Protein AF-A0A1B8P7L6-F1 (afdb_monomer)

Sequence (128 aa):
MNVIRSTVFYIGYFLAMLICGVLFLPPAPFLPLASRYRLLNLYNHFIIAWFRLVCGVRYDVRGRERLPDGPCVLLANHQCEWETVYLQLLKPPVCTVLKKELLNIPIFGWGCACCIPSRWIAPSPLAP

InterPro domains:
  IPR002123 Phospholipid/glycerol acyltransferase [PF01553] (59-112)

Radius of gyration: 16.06 Å; Cα contacts (8 Å, |Δi|>4): 78; chains: 1; bounding box: 38×36×40 Å

Organism: Halomonas elongata (NCBI:txid2746)

Secondary str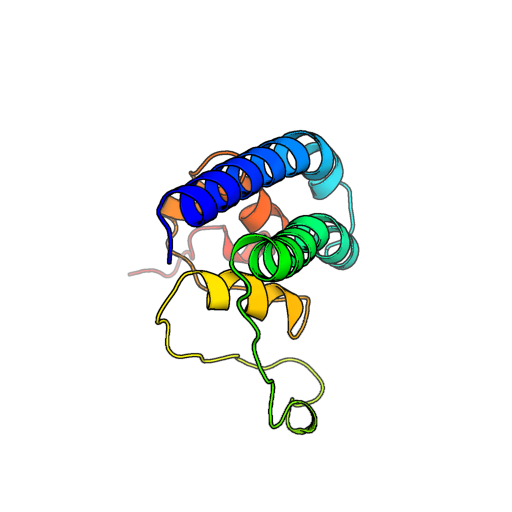ucture (DSSP, 8-state):
--HHHHHHHHHHHHHHHHHHHHHHTTTGGGS-HHHHHHHHHHHHHHHHHHHHHHH--------GGGPPSS--------SSHHHHHHHHHHSSS------GGGGGSTTHHHHHHHHS-GGGTSPPTT--

Mean predicted aligned error: 5.65 Å

Structure (mmCIF, N/CA/C/O backbone):
data_AF-A0A1B8P7L6-F1
#
_entry.id   AF-A0A1B8P7L6-F1
#
loop_
_atom_site.group_PDB
_atom_site.id
_atom_site.type_symbol
_atom_site.label_atom_id
_atom_site.label_alt_id
_atom_site.label_comp_id
_atom_site.label_asym_id
_atom_site.label_entity_id
_atom_site.label_seq_id
_atom_site.pdbx_PDB_ins_code
_atom_site.Cartn_x
_atom_site.Cartn_y
_atom_site.Cartn_z
_atom_site.occupancy
_atom_site.B_iso_or_equiv
_atom_site.auth_seq_id
_atom_site.auth_comp_id
_atom_site.auth_asym_id
_atom_site.auth_atom_id
_atom_site.pdbx_PDB_model_num
ATOM 1 N N . MET A 1 1 ? -19.931 4.565 9.980 1.00 65.06 1 MET A N 1
ATOM 2 C CA . MET A 1 1 ? -18.615 4.124 10.495 1.00 65.06 1 MET A CA 1
ATOM 3 C C . MET A 1 1 ? -18.463 4.713 11.886 1.00 65.06 1 MET A C 1
ATOM 5 O O . MET A 1 1 ? -18.618 5.917 12.018 1.00 65.06 1 MET A O 1
ATOM 9 N N . ASN A 1 2 ? -18.248 3.902 12.920 1.00 84.88 2 ASN A N 1
ATOM 10 C CA . ASN A 1 2 ? -18.108 4.424 14.284 1.00 84.88 2 ASN A CA 1
ATOM 11 C C . ASN A 1 2 ? -16.704 5.014 14.451 1.00 84.88 2 ASN A C 1
ATOM 13 O O . ASN A 1 2 ? -15.742 4.361 14.044 1.00 84.88 2 ASN A O 1
ATOM 17 N N . VAL A 1 3 ? -16.589 6.190 15.079 1.00 92.12 3 VAL A N 1
ATOM 18 C CA . VAL A 1 3 ? -15.315 6.917 15.275 1.00 92.12 3 VAL A CA 1
ATOM 19 C C . VAL A 1 3 ? -14.222 6.009 15.848 1.00 92.12 3 VAL A C 1
ATOM 21 O O . VAL A 1 3 ? -13.091 6.024 15.382 1.00 92.12 3 VAL A O 1
ATOM 24 N N . ILE A 1 4 ? -14.583 5.125 16.780 1.00 93.50 4 ILE A N 1
ATOM 25 C CA . ILE A 1 4 ? -13.670 4.146 17.386 1.00 93.50 4 ILE A CA 1
ATOM 26 C C . ILE A 1 4 ? -13.006 3.251 16.328 1.00 93.50 4 ILE A C 1
ATOM 28 O O . ILE A 1 4 ? -11.791 3.075 16.343 1.00 93.50 4 ILE A O 1
ATOM 32 N N . ARG A 1 5 ? -13.780 2.704 15.381 1.00 93.19 5 ARG A N 1
ATOM 33 C CA . ARG A 1 5 ? -13.258 1.787 14.351 1.00 93.19 5 ARG A CA 1
ATOM 34 C C . ARG A 1 5 ? -12.321 2.516 13.392 1.00 93.19 5 ARG A C 1
ATOM 36 O O . ARG A 1 5 ? -11.266 1.984 13.069 1.00 93.19 5 ARG A O 1
ATOM 43 N N . SER A 1 6 ? -12.670 3.737 12.982 1.00 93.00 6 SER A N 1
ATOM 44 C CA . SER A 1 6 ? -11.784 4.557 12.148 1.00 93.00 6 SER A CA 1
ATOM 45 C C . SER A 1 6 ? -10.499 4.935 12.882 1.00 93.00 6 SER A C 1
ATOM 47 O O . SER A 1 6 ? -9.426 4.839 12.296 1.00 93.00 6 SER A O 1
ATOM 49 N N . THR A 1 7 ? -10.572 5.286 14.168 1.00 95.56 7 THR A N 1
ATOM 50 C CA . THR A 1 7 ? -9.380 5.612 14.963 1.00 95.56 7 THR A CA 1
ATOM 51 C C . THR A 1 7 ? -8.452 4.406 15.090 1.00 95.56 7 THR A C 1
ATOM 53 O O . THR A 1 7 ? -7.260 4.521 14.817 1.00 95.56 7 THR A O 1
ATOM 56 N N . VAL A 1 8 ? -8.991 3.227 15.419 1.00 96.50 8 VAL A N 1
ATOM 57 C CA . VAL A 1 8 ? -8.210 1.977 15.475 1.00 96.50 8 VAL A CA 1
ATOM 58 C C . VAL A 1 8 ? -7.590 1.651 14.115 1.00 96.50 8 VAL A C 1
ATOM 60 O O . VAL A 1 8 ? -6.428 1.246 14.046 1.00 96.50 8 VAL A O 1
ATOM 63 N N . PHE A 1 9 ? -8.336 1.863 13.027 1.00 95.50 9 PHE A N 1
ATOM 64 C CA . PHE A 1 9 ? -7.820 1.659 11.680 1.00 95.50 9 PHE A CA 1
ATOM 65 C C . PHE A 1 9 ? -6.612 2.557 11.398 1.00 95.50 9 PHE A C 1
ATOM 67 O O . PHE A 1 9 ? -5.564 2.029 11.030 1.00 95.50 9 PHE A O 1
ATOM 74 N N . TYR A 1 10 ? -6.728 3.869 11.628 1.00 95.62 10 TYR A N 1
ATOM 75 C CA . TYR A 1 10 ? -5.639 4.814 11.374 1.00 95.62 10 TYR A CA 1
ATOM 76 C C . TYR A 1 10 ? -4.415 4.553 12.255 1.00 95.62 10 TYR A C 1
ATOM 78 O O . TYR A 1 10 ? -3.296 4.605 11.750 1.00 95.62 10 TYR A O 1
ATOM 86 N N . ILE A 1 11 ? -4.596 4.192 13.530 1.00 96.81 11 ILE A N 1
ATOM 87 C CA . ILE A 1 11 ? -3.475 3.796 14.398 1.00 96.81 11 ILE A CA 1
ATOM 88 C C . ILE A 1 11 ? -2.722 2.612 13.781 1.00 96.81 11 ILE A C 1
ATOM 90 O O . ILE A 1 11 ? -1.506 2.680 13.609 1.00 96.81 11 ILE A O 1
ATOM 94 N N . GLY A 1 12 ? -3.437 1.552 13.391 1.00 96.50 12 GLY A N 1
ATOM 95 C CA . GLY A 1 12 ? -2.822 0.393 12.742 1.00 96.50 12 GLY A CA 1
ATOM 96 C C . GLY A 1 12 ? -2.185 0.732 11.391 1.00 96.50 12 GLY A C 1
ATOM 97 O O . GLY A 1 12 ? -1.108 0.229 11.083 1.00 96.50 12 GLY A O 1
ATOM 98 N N . TYR A 1 13 ? -2.800 1.626 10.614 1.00 95.44 13 TYR A N 1
ATOM 99 C CA . TYR A 1 13 ? -2.290 2.094 9.324 1.00 95.44 13 TYR A CA 1
ATOM 100 C C . TYR A 1 13 ? -0.935 2.800 9.463 1.00 95.44 13 TYR A C 1
ATOM 102 O O . TYR A 1 13 ? 0.032 2.425 8.792 1.00 95.44 13 TYR A O 1
ATOM 110 N N . PHE A 1 14 ? -0.844 3.791 10.356 1.00 95.62 14 PHE A N 1
ATOM 111 C CA . PHE A 1 14 ? 0.388 4.549 10.585 1.00 95.62 14 PHE A CA 1
ATOM 112 C C . PHE A 1 14 ? 1.465 3.700 11.262 1.00 95.62 14 PHE A C 1
ATOM 114 O O . PHE A 1 14 ? 2.632 3.782 10.880 1.00 95.62 14 PHE A O 1
ATOM 121 N N . LEU A 1 15 ? 1.084 2.841 12.212 1.00 96.81 15 LEU A N 1
ATOM 122 C CA . LEU A 1 15 ? 2.021 1.932 12.869 1.00 96.81 15 LEU A CA 1
ATOM 123 C C . LEU A 1 15 ? 2.616 0.932 11.872 1.00 96.81 15 LEU A C 1
ATOM 125 O O . LEU A 1 15 ? 3.831 0.751 11.837 1.00 96.81 15 LEU A O 1
ATOM 129 N N . ALA A 1 16 ? 1.786 0.326 11.021 1.00 95.88 16 ALA A N 1
ATOM 130 C CA . ALA A 1 16 ? 2.260 -0.582 9.983 1.00 95.88 16 ALA A CA 1
ATOM 131 C C . ALA A 1 16 ? 3.173 0.130 8.983 1.00 95.88 16 ALA A C 1
ATOM 133 O O . ALA A 1 16 ? 4.201 -0.427 8.610 1.00 95.88 16 ALA A O 1
ATOM 134 N N . MET A 1 17 ? 2.845 1.364 8.590 1.00 94.56 17 MET A N 1
ATOM 135 C CA . MET A 1 17 ? 3.696 2.162 7.707 1.00 94.56 17 MET A CA 1
ATOM 136 C C . MET A 1 17 ? 5.056 2.458 8.345 1.00 94.56 17 MET A C 1
ATOM 138 O O . MET A 1 17 ? 6.076 2.307 7.679 1.00 94.56 17 MET A O 1
ATOM 142 N N . LEU A 1 18 ? 5.091 2.815 9.631 1.00 95.12 18 LEU A N 1
ATOM 143 C CA . LEU A 1 18 ? 6.340 3.052 10.353 1.00 95.12 18 LEU A CA 1
ATOM 144 C C . LEU A 1 18 ? 7.182 1.773 10.456 1.00 95.12 18 LEU A C 1
ATOM 146 O O . LEU A 1 18 ? 8.362 1.788 10.113 1.00 95.12 18 LEU A O 1
ATOM 150 N N . ILE A 1 19 ? 6.573 0.658 10.869 1.00 95.44 19 ILE A N 1
ATOM 151 C CA . ILE A 1 19 ? 7.253 -0.639 11.007 1.00 95.44 19 ILE A CA 1
ATOM 152 C C . ILE A 1 19 ? 7.789 -1.111 9.652 1.00 95.44 19 ILE A C 1
ATOM 154 O O . ILE A 1 19 ? 8.966 -1.442 9.537 1.00 95.44 19 ILE A O 1
ATOM 158 N N . CYS A 1 20 ? 6.956 -1.101 8.608 1.00 94.19 20 CYS A N 1
ATOM 159 C CA . CYS A 1 20 ? 7.376 -1.479 7.259 1.00 94.19 20 CYS A CA 1
ATOM 160 C C . CYS A 1 20 ? 8.450 -0.523 6.732 1.00 94.19 20 CYS A C 1
ATOM 162 O O . CYS A 1 20 ? 9.405 -0.964 6.104 1.00 94.19 20 CYS A O 1
ATOM 164 N N . GLY A 1 21 ? 8.338 0.773 7.021 1.00 93.12 21 GLY A N 1
ATOM 165 C CA . GLY A 1 21 ? 9.345 1.768 6.675 1.00 93.12 21 GLY A CA 1
ATOM 166 C C . GLY A 1 21 ? 10.712 1.443 7.264 1.00 93.12 21 GLY A C 1
ATOM 167 O O . GLY A 1 21 ? 11.697 1.370 6.536 1.00 93.12 21 GLY A O 1
ATOM 168 N N . VAL A 1 22 ? 10.764 1.189 8.570 1.00 94.19 22 VAL A N 1
ATOM 169 C CA . VAL A 1 22 ? 12.010 0.885 9.287 1.00 94.19 22 VAL A CA 1
ATOM 170 C C . VAL A 1 22 ? 12.591 -0.469 8.873 1.00 94.19 22 VAL A C 1
ATOM 172 O O . VAL A 1 22 ? 13.803 -0.587 8.722 1.00 94.19 22 VAL A O 1
ATOM 175 N N . LEU A 1 23 ? 11.754 -1.488 8.669 1.00 95.12 23 LEU A N 1
ATOM 176 C CA . LEU A 1 23 ? 12.225 -2.847 8.392 1.00 95.12 23 LEU A CA 1
ATOM 177 C C . LEU A 1 23 ? 12.503 -3.107 6.907 1.00 95.12 23 LEU A C 1
ATOM 179 O O . LEU A 1 23 ? 13.437 -3.837 6.577 1.00 95.12 23 LEU A O 1
ATOM 183 N N . PHE A 1 24 ? 11.690 -2.560 6.002 1.00 94.38 24 PHE A N 1
ATOM 184 C CA . PHE A 1 24 ? 11.706 -2.940 4.585 1.00 94.38 24 PHE A CA 1
ATOM 185 C C . PHE A 1 24 ? 12.442 -1.943 3.694 1.00 94.38 24 PHE A C 1
ATOM 187 O O . PHE A 1 24 ? 12.986 -2.359 2.671 1.00 94.38 24 PHE A O 1
ATOM 194 N N . LEU A 1 25 ? 12.500 -0.654 4.053 1.00 92.12 25 LEU A N 1
ATOM 195 C CA . LEU A 1 25 ? 13.220 0.327 3.234 1.00 92.12 25 LEU A CA 1
ATOM 196 C C . LEU A 1 25 ? 14.738 0.134 3.243 1.00 92.12 25 LEU A C 1
ATOM 198 O O . LEU A 1 25 ? 15.306 0.209 2.156 1.00 92.12 25 LEU A O 1
ATOM 202 N N . PRO A 1 26 ? 15.418 -0.156 4.372 1.00 93.94 26 PRO A N 1
ATOM 203 C CA . PRO A 1 26 ? 16.866 -0.359 4.349 1.00 93.94 26 PRO A CA 1
ATOM 204 C C . PRO A 1 26 ? 17.340 -1.463 3.382 1.00 93.94 26 PRO A C 1
ATOM 206 O O . PRO A 1 26 ? 18.286 -1.211 2.635 1.00 93.94 26 PRO A O 1
ATOM 209 N N . PRO A 1 27 ? 16.706 -2.654 3.306 1.00 93.44 27 PRO A N 1
ATOM 210 C CA . PRO A 1 27 ? 17.111 -3.679 2.342 1.00 93.44 27 PRO A CA 1
ATOM 211 C C . PRO A 1 27 ? 16.604 -3.437 0.909 1.00 93.44 27 PRO A C 1
ATOM 213 O O . PRO A 1 27 ? 17.164 -4.005 -0.030 1.00 93.44 27 PRO A O 1
ATOM 216 N N . ALA A 1 28 ? 15.560 -2.622 0.698 1.00 90.44 28 ALA A N 1
ATOM 217 C CA . ALA A 1 28 ? 14.910 -2.483 -0.609 1.00 90.44 28 ALA A CA 1
ATOM 218 C C . ALA A 1 28 ? 15.854 -2.064 -1.762 1.00 90.44 28 ALA A C 1
ATOM 220 O O . ALA A 1 28 ? 15.787 -2.702 -2.817 1.00 90.44 28 ALA A O 1
ATOM 221 N N . PRO A 1 29 ? 16.770 -1.084 -1.615 1.00 88.38 29 PRO A N 1
ATOM 222 C CA . PRO A 1 29 ? 17.694 -0.696 -2.684 1.00 88.38 29 PRO A CA 1
ATOM 223 C C . PRO A 1 29 ? 18.588 -1.839 -3.182 1.00 88.38 29 PRO A C 1
ATOM 225 O O . PRO A 1 29 ? 18.932 -1.877 -4.363 1.00 88.38 29 PRO A O 1
ATOM 228 N N . PHE A 1 30 ? 18.909 -2.801 -2.316 1.00 91.00 30 PHE A N 1
ATOM 229 C CA . PHE A 1 30 ? 19.799 -3.926 -2.624 1.00 91.00 30 PHE A CA 1
ATOM 230 C C . PHE A 1 30 ? 19.082 -5.106 -3.293 1.00 91.00 30 PHE A C 1
ATOM 232 O O . PHE A 1 30 ? 19.725 -6.031 -3.787 1.00 91.00 30 PHE A O 1
ATOM 239 N N . LEU A 1 31 ? 17.749 -5.089 -3.331 1.00 89.94 31 LEU A N 1
ATOM 240 C CA . LEU A 1 31 ? 16.944 -6.153 -3.922 1.00 89.94 31 LEU A CA 1
ATOM 241 C C . LEU A 1 31 ? 16.655 -5.886 -5.410 1.00 89.94 31 LEU A C 1
ATOM 243 O O . LEU A 1 31 ? 16.501 -4.729 -5.805 1.00 89.94 31 LEU A O 1
ATOM 247 N N . PRO A 1 32 ? 16.487 -6.930 -6.246 1.00 90.31 32 PRO A N 1
ATOM 248 C CA . PRO A 1 32 ? 15.935 -6.783 -7.592 1.00 90.31 32 PRO A CA 1
ATOM 249 C C . PRO A 1 32 ? 14.519 -6.196 -7.558 1.00 90.31 32 PRO A C 1
ATOM 251 O O . PRO A 1 32 ? 13.766 -6.457 -6.618 1.00 90.31 32 PRO A O 1
ATOM 254 N N . LEU A 1 33 ? 14.112 -5.478 -8.611 1.00 86.38 33 LEU A N 1
ATOM 255 C CA . LEU A 1 33 ? 12.819 -4.778 -8.675 1.00 86.38 33 LEU A CA 1
ATOM 256 C C . LEU A 1 33 ? 11.628 -5.673 -8.291 1.00 86.38 33 LEU A C 1
ATOM 258 O O . LEU A 1 33 ? 10.816 -5.294 -7.453 1.00 86.38 33 LEU A O 1
ATOM 262 N N . ALA A 1 34 ? 11.563 -6.894 -8.827 1.00 87.44 34 ALA A N 1
ATOM 263 C CA . ALA A 1 34 ? 10.504 -7.848 -8.494 1.00 87.44 34 ALA A CA 1
ATOM 264 C C . ALA A 1 34 ? 10.458 -8.190 -6.990 1.00 87.44 34 ALA A C 1
ATOM 266 O O . ALA A 1 34 ? 9.382 -8.279 -6.401 1.00 87.44 34 ALA A O 1
ATOM 267 N N . SER A 1 35 ? 11.618 -8.341 -6.345 1.00 90.81 35 SER A N 1
ATOM 268 C CA . SER A 1 35 ? 11.710 -8.580 -4.901 1.00 90.81 35 SER A CA 1
ATOM 269 C C . SER A 1 35 ? 11.326 -7.350 -4.081 1.00 90.81 35 SER A C 1
ATOM 271 O O . SER A 1 35 ? 10.681 -7.516 -3.049 1.00 90.81 35 SER A O 1
ATOM 273 N N . ARG A 1 36 ? 11.642 -6.135 -4.553 1.00 91.38 36 ARG A N 1
ATOM 274 C CA . ARG A 1 36 ? 11.183 -4.885 -3.922 1.00 91.38 36 ARG A CA 1
ATOM 275 C C . ARG A 1 36 ? 9.663 -4.813 -3.896 1.00 91.38 36 ARG A C 1
ATOM 277 O O . ARG A 1 36 ? 9.097 -4.589 -2.835 1.00 91.38 36 ARG A O 1
ATOM 284 N N . TYR A 1 37 ? 9.009 -5.085 -5.028 1.00 90.25 37 TYR A N 1
ATOM 285 C CA . TYR A 1 37 ? 7.545 -5.125 -5.091 1.00 90.25 37 TYR A CA 1
ATOM 286 C C . TYR A 1 37 ? 6.967 -6.176 -4.150 1.00 90.25 37 TYR A C 1
ATOM 288 O O . TYR A 1 37 ? 6.034 -5.865 -3.422 1.00 90.25 37 TYR A O 1
ATOM 296 N N . ARG A 1 38 ? 7.527 -7.394 -4.110 1.00 91.00 38 ARG A N 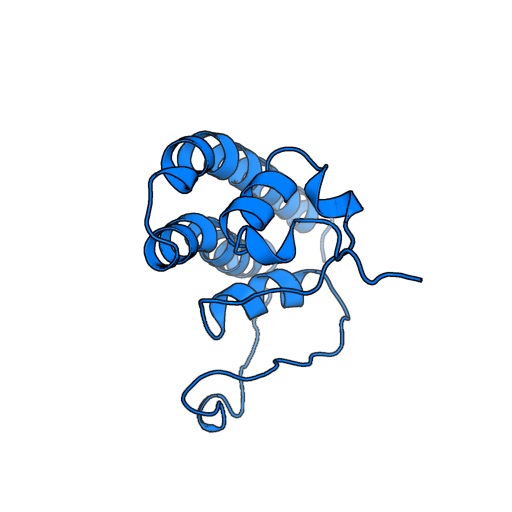1
ATOM 297 C CA . ARG A 1 38 ? 7.065 -8.433 -3.173 1.00 91.00 38 ARG A CA 1
ATOM 298 C C . ARG A 1 38 ? 7.172 -7.987 -1.716 1.00 91.00 38 ARG A C 1
ATOM 300 O O . ARG A 1 38 ? 6.218 -8.177 -0.973 1.00 91.00 38 ARG A O 1
ATOM 307 N N . LEU A 1 39 ? 8.300 -7.390 -1.330 1.00 93.44 39 LEU A N 1
ATOM 308 C CA . LEU A 1 39 ? 8.548 -6.935 0.037 1.00 93.44 39 LEU A CA 1
ATOM 309 C C . LEU A 1 39 ? 7.646 -5.751 0.412 1.00 93.44 39 LEU A C 1
ATOM 311 O O . LEU A 1 39 ? 6.947 -5.802 1.419 1.00 93.44 39 LEU A O 1
ATOM 315 N N . LEU A 1 40 ? 7.623 -4.700 -0.409 1.00 92.06 40 LEU A N 1
ATOM 316 C CA . LEU A 1 40 ? 6.872 -3.478 -0.114 1.00 92.06 40 LEU A CA 1
ATOM 317 C C . LEU A 1 40 ? 5.354 -3.686 -0.229 1.00 92.06 40 LEU A C 1
ATOM 319 O O . LEU A 1 40 ? 4.602 -3.089 0.538 1.00 92.06 40 LEU A O 1
ATOM 323 N N . ASN A 1 41 ? 4.881 -4.595 -1.090 1.00 94.00 41 ASN A N 1
ATOM 324 C CA . ASN A 1 41 ? 3.457 -4.941 -1.147 1.00 94.00 41 ASN A CA 1
ATOM 325 C C . ASN A 1 41 ? 2.956 -5.720 0.076 1.00 94.00 41 ASN A C 1
ATOM 327 O O . ASN A 1 41 ? 1.740 -5.821 0.239 1.00 94.00 41 ASN A O 1
ATOM 331 N N . LEU A 1 42 ? 3.826 -6.223 0.965 1.00 95.12 42 LEU A N 1
ATOM 332 C CA . LEU A 1 42 ? 3.375 -6.797 2.241 1.00 95.12 42 LEU A CA 1
ATOM 333 C C . LEU A 1 42 ? 2.600 -5.770 3.071 1.00 95.12 42 LEU A C 1
ATOM 335 O O . LEU A 1 42 ? 1.579 -6.117 3.664 1.00 95.12 42 LEU A O 1
ATOM 339 N N . TYR A 1 43 ? 3.025 -4.503 3.039 1.00 95.25 43 TYR A N 1
ATOM 340 C CA . TYR A 1 43 ? 2.279 -3.398 3.641 1.00 95.25 43 TYR A CA 1
ATOM 341 C C . TYR A 1 43 ? 0.876 -3.278 3.028 1.00 95.25 43 TYR A C 1
ATOM 343 O O . TYR A 1 43 ? -0.118 -3.282 3.750 1.00 95.25 43 TYR A O 1
ATOM 351 N N . ASN A 1 44 ? 0.774 -3.262 1.696 1.00 94.94 44 ASN A N 1
ATOM 352 C CA . ASN A 1 44 ? -0.505 -3.135 0.992 1.00 94.94 44 ASN A CA 1
ATOM 353 C C . ASN A 1 44 ? -1.446 -4.319 1.287 1.00 94.94 44 ASN A C 1
ATOM 355 O O . ASN A 1 44 ? -2.631 -4.119 1.562 1.00 94.94 44 ASN A O 1
ATOM 359 N N . HIS A 1 45 ? -0.924 -5.551 1.302 1.00 95.38 45 HIS A N 1
ATOM 360 C CA . HIS A 1 45 ? -1.687 -6.736 1.705 1.00 95.38 45 HIS A CA 1
ATOM 361 C C . HIS A 1 45 ? -2.198 -6.624 3.145 1.00 95.38 45 HIS A C 1
ATOM 363 O O . HIS A 1 45 ? -3.374 -6.900 3.400 1.00 95.38 45 HIS A O 1
ATOM 369 N N . PHE A 1 46 ? -1.336 -6.186 4.069 1.00 96.75 46 PHE A N 1
ATOM 370 C CA . PHE A 1 46 ? -1.707 -5.965 5.461 1.00 96.75 46 PHE A CA 1
ATOM 371 C C . PHE A 1 46 ? -2.815 -4.916 5.583 1.00 96.75 46 PHE A C 1
ATOM 373 O O . PHE A 1 46 ? -3.824 -5.194 6.224 1.00 96.75 46 PHE A O 1
ATOM 380 N N . ILE A 1 47 ? -2.691 -3.754 4.933 1.00 96.31 47 ILE A N 1
ATOM 381 C CA . ILE A 1 47 ? -3.693 -2.682 5.020 1.00 96.31 47 ILE A CA 1
ATOM 382 C C . ILE A 1 47 ? -5.054 -3.136 4.499 1.00 96.31 47 ILE A C 1
ATOM 384 O O . ILE A 1 47 ? -6.064 -2.854 5.141 1.00 96.31 47 ILE A O 1
ATOM 388 N N . ILE A 1 48 ? -5.116 -3.883 3.393 1.00 95.38 48 ILE A N 1
ATOM 389 C CA . ILE A 1 48 ? -6.398 -4.399 2.892 1.00 95.38 48 ILE A CA 1
ATOM 390 C C . ILE A 1 48 ? -7.022 -5.398 3.872 1.00 95.38 48 ILE A C 1
ATOM 392 O O . ILE A 1 48 ? -8.227 -5.330 4.139 1.00 95.38 48 ILE A O 1
ATOM 396 N N . ALA A 1 49 ? -6.224 -6.311 4.430 1.00 96.06 49 ALA A N 1
ATOM 397 C CA . ALA A 1 49 ? -6.703 -7.260 5.432 1.00 96.06 49 ALA A CA 1
ATOM 398 C C . ALA A 1 49 ? -7.162 -6.545 6.716 1.00 96.06 49 ALA A C 1
ATOM 400 O O . ALA A 1 49 ? -8.233 -6.844 7.247 1.00 96.06 49 ALA A O 1
ATOM 401 N N . TRP A 1 50 ? -6.395 -5.554 7.171 1.00 96.44 50 TRP A N 1
ATOM 402 C CA . TRP A 1 50 ? -6.679 -4.729 8.342 1.00 96.44 50 TRP A CA 1
ATOM 403 C C . TRP A 1 50 ? -7.946 -3.895 8.162 1.00 96.44 50 TRP A C 1
ATOM 405 O O . TRP A 1 50 ? -8.805 -3.870 9.042 1.00 96.44 50 TRP A O 1
ATOM 415 N N . PHE A 1 51 ? -8.120 -3.282 6.991 1.00 94.69 51 PHE A N 1
ATOM 416 C CA . PHE A 1 51 ? -9.316 -2.520 6.646 1.00 94.69 51 PHE A CA 1
ATOM 417 C C . PHE A 1 51 ? -10.567 -3.402 6.666 1.00 94.69 51 PHE A C 1
ATOM 419 O O . PHE A 1 51 ? -11.601 -3.022 7.222 1.00 94.69 51 PHE A O 1
ATOM 426 N N . ARG A 1 52 ? -10.462 -4.630 6.145 1.00 94.62 52 ARG A N 1
ATOM 427 C CA . ARG A 1 52 ? -11.542 -5.618 6.227 1.00 94.62 52 ARG A CA 1
ATOM 428 C C . ARG A 1 52 ? -11.835 -6.037 7.667 1.00 94.62 52 ARG A C 1
ATOM 430 O O . ARG A 1 52 ? -13.006 -6.140 8.023 1.00 94.62 52 ARG A O 1
ATOM 437 N N . LEU A 1 53 ? -10.812 -6.277 8.486 1.00 95.25 53 LEU A N 1
ATOM 438 C CA . LEU A 1 53 ? -10.973 -6.721 9.873 1.00 95.25 53 LEU A CA 1
ATOM 439 C C . LEU A 1 53 ? -11.591 -5.626 10.755 1.00 95.25 53 LEU A C 1
ATOM 441 O O . LEU A 1 53 ? -12.598 -5.854 11.422 1.00 95.25 53 LEU A O 1
ATOM 445 N N . VAL A 1 54 ? -11.016 -4.423 10.728 1.00 95.19 54 VAL A N 1
ATOM 446 C CA . VAL A 1 54 ? -11.400 -3.326 11.624 1.00 95.19 54 VAL A CA 1
ATOM 447 C C . VAL A 1 54 ? -12.626 -2.592 11.117 1.00 95.19 54 VAL A C 1
ATOM 449 O O . VAL A 1 54 ? -13.557 -2.367 11.888 1.00 95.19 54 VAL A O 1
ATOM 452 N N . CYS A 1 55 ? -12.683 -2.242 9.832 1.00 92.44 55 CYS A N 1
ATOM 453 C CA . CYS A 1 55 ? -13.785 -1.457 9.268 1.00 92.44 55 CYS A CA 1
ATOM 454 C C . CYS A 1 55 ? -14.899 -2.332 8.678 1.00 92.44 55 CYS A C 1
ATOM 456 O O . CYS A 1 55 ? -15.997 -1.837 8.436 1.00 92.44 55 CYS A O 1
ATOM 458 N N . GLY A 1 56 ? -14.674 -3.642 8.519 1.00 92.75 56 GLY A N 1
ATOM 459 C CA . GLY A 1 56 ? -15.685 -4.567 7.995 1.00 92.75 56 GLY A CA 1
ATOM 460 C C . GLY A 1 56 ? -15.935 -4.411 6.495 1.00 92.75 56 GLY A C 1
ATOM 461 O O . GLY A 1 56 ? -16.888 -4.994 5.980 1.00 92.75 56 GLY A O 1
ATOM 462 N N . VAL A 1 57 ? -15.107 -3.627 5.800 1.00 90.62 57 VAL A N 1
ATOM 463 C CA . VAL A 1 57 ? -15.286 -3.329 4.379 1.00 90.62 57 VAL A CA 1
ATOM 464 C C . VAL A 1 57 ? -14.910 -4.550 3.549 1.00 90.62 57 VAL A C 1
ATOM 466 O O . VAL A 1 57 ? -13.851 -5.156 3.726 1.00 90.62 57 VAL A O 1
ATOM 469 N N . ARG A 1 58 ? -15.809 -4.927 2.641 1.00 92.19 58 ARG A N 1
ATOM 470 C CA . ARG A 1 58 ? -15.628 -6.023 1.690 1.00 92.19 58 ARG A CA 1
ATOM 471 C C . ARG A 1 58 ? -15.787 -5.458 0.293 1.00 92.19 58 ARG A C 1
ATOM 473 O O . ARG A 1 58 ? -16.641 -4.608 0.069 1.00 92.19 58 ARG A O 1
ATOM 480 N N . TYR A 1 59 ? -14.968 -5.946 -0.620 1.00 91.75 59 TYR A N 1
ATOM 481 C CA . TYR A 1 59 ? -15.024 -5.585 -2.024 1.00 91.75 59 TYR A CA 1
ATOM 482 C C . TYR A 1 59 ? -15.215 -6.856 -2.849 1.00 91.75 59 TYR A C 1
ATOM 484 O O . TYR A 1 59 ? -14.761 -7.934 -2.456 1.00 91.75 59 TYR A O 1
ATOM 492 N N . ASP A 1 60 ? -15.914 -6.711 -3.966 1.00 92.88 60 ASP A N 1
ATOM 493 C CA . ASP A 1 60 ? -16.145 -7.756 -4.957 1.00 92.88 60 ASP A CA 1
ATOM 494 C C . ASP A 1 60 ? -15.448 -7.342 -6.254 1.00 92.88 60 ASP A C 1
ATOM 496 O O . ASP A 1 60 ? -15.580 -6.198 -6.693 1.00 92.88 60 ASP A O 1
ATOM 500 N N . VAL A 1 61 ? -14.674 -8.251 -6.841 1.00 92.56 61 VAL A N 1
ATOM 501 C CA . VAL A 1 61 ? -13.889 -7.981 -8.051 1.00 92.56 61 VAL A CA 1
ATOM 502 C C . VAL A 1 61 ? -14.492 -8.788 -9.181 1.00 92.56 61 VAL A C 1
ATOM 504 O O . VAL A 1 61 ? -14.391 -10.012 -9.201 1.00 92.56 61 VAL A O 1
ATOM 507 N N . ARG A 1 62 ? -15.085 -8.093 -10.145 1.00 94.88 62 ARG A N 1
ATOM 508 C CA . ARG A 1 62 ? -15.683 -8.700 -11.336 1.00 94.88 62 ARG A CA 1
ATOM 509 C C . ARG A 1 62 ? -14.799 -8.442 -12.546 1.00 94.88 62 ARG A C 1
ATOM 511 O O . ARG A 1 62 ? -14.208 -7.370 -12.649 1.00 94.88 62 ARG A O 1
ATOM 518 N N . GLY A 1 63 ? -14.731 -9.396 -13.472 1.00 93.25 63 GLY A N 1
ATOM 519 C CA . GLY A 1 63 ? -13.965 -9.213 -14.705 1.00 93.25 63 GLY A CA 1
ATOM 520 C C . GLY A 1 63 ? -12.454 -9.368 -14.534 1.00 93.25 63 GLY A C 1
ATOM 521 O O . GLY A 1 63 ? -11.705 -8.858 -15.364 1.00 93.25 63 GLY A O 1
ATOM 522 N N . ARG A 1 64 ? -11.982 -10.036 -13.471 1.00 90.69 64 ARG A N 1
ATOM 523 C CA . ARG A 1 64 ? -10.541 -10.248 -13.239 1.00 90.69 64 ARG A CA 1
ATOM 524 C C . ARG A 1 64 ? -9.901 -11.060 -14.370 1.00 90.69 64 ARG A C 1
ATOM 526 O O . ARG A 1 64 ? -8.739 -10.849 -14.692 1.00 90.69 64 ARG A O 1
ATOM 533 N N . GLU A 1 65 ? -10.674 -11.939 -14.991 1.00 92.19 65 GLU A N 1
ATOM 534 C CA . GLU A 1 65 ? -10.315 -12.739 -16.160 1.00 92.19 65 GLU A CA 1
ATOM 535 C C . GLU A 1 65 ? -10.078 -11.913 -17.432 1.00 92.19 65 GLU A C 1
ATOM 537 O O . GLU A 1 65 ? -9.436 -12.390 -18.359 1.00 92.19 65 GLU A O 1
ATOM 542 N N . ARG A 1 66 ? -10.566 -10.666 -17.486 1.00 92.56 66 ARG A N 1
ATOM 543 C CA . ARG A 1 66 ? -10.374 -9.761 -18.634 1.00 92.56 66 ARG A CA 1
ATOM 544 C C . ARG A 1 66 ? -9.055 -8.997 -18.570 1.00 92.56 66 ARG A C 1
ATOM 546 O O . ARG A 1 66 ? -8.788 -8.165 -19.434 1.00 92.56 66 ARG A O 1
ATOM 553 N N . LEU A 1 67 ? -8.268 -9.212 -17.519 1.00 92.19 67 LEU A N 1
ATOM 554 C CA . LEU A 1 67 ? -6.993 -8.540 -17.348 1.00 92.19 67 LEU A CA 1
ATOM 555 C C . LEU A 1 67 ? -6.023 -9.055 -18.427 1.00 92.19 67 LEU A C 1
ATOM 557 O O . LEU A 1 67 ? -5.732 -10.249 -18.432 1.00 92.19 67 LEU A O 1
ATOM 561 N N . PRO A 1 68 ? -5.525 -8.194 -19.333 1.00 91.19 68 PRO A N 1
ATOM 562 C CA . PRO A 1 68 ? -4.693 -8.636 -20.446 1.00 91.19 68 PRO A CA 1
ATOM 563 C C . PRO A 1 68 ? -3.371 -9.213 -19.947 1.00 91.19 68 PRO A C 1
ATOM 565 O O . PRO A 1 68 ? -2.818 -8.742 -18.946 1.00 91.19 68 PRO A O 1
ATOM 568 N N . ASP A 1 69 ? -2.832 -10.184 -20.676 1.00 88.56 69 ASP A N 1
ATOM 569 C CA . ASP A 1 69 ? -1.474 -10.673 -20.464 1.00 88.56 69 ASP A CA 1
ATOM 570 C C . ASP A 1 69 ? -0.445 -9.609 -20.880 1.00 88.56 69 ASP A C 1
ATOM 572 O O . ASP A 1 69 ? -0.639 -8.860 -21.835 1.00 88.56 69 ASP A O 1
ATOM 576 N N . GLY A 1 70 ? 0.661 -9.513 -20.137 1.00 89.12 70 GLY A N 1
ATOM 577 C CA . GLY A 1 70 ? 1.705 -8.513 -20.393 1.00 89.12 70 GLY A CA 1
ATOM 578 C C . GLY A 1 70 ? 1.398 -7.096 -19.867 1.00 89.12 70 GLY A C 1
ATOM 579 O O . GLY A 1 70 ? 0.529 -6.934 -19.004 1.00 89.12 70 GLY A O 1
ATOM 580 N N . PRO A 1 71 ? 2.164 -6.072 -20.297 1.00 89.56 71 PRO A N 1
ATOM 581 C CA . PRO A 1 71 ? 2.037 -4.693 -19.817 1.00 89.56 71 PRO A CA 1
ATOM 582 C C . PRO A 1 71 ? 0.722 -4.033 -20.247 1.00 89.56 71 PRO A C 1
ATOM 584 O O . PRO A 1 71 ? 0.327 -4.112 -21.406 1.00 89.56 71 PRO A O 1
ATOM 587 N N . CYS A 1 72 ? 0.069 -3.322 -19.329 1.00 92.38 72 CYS A 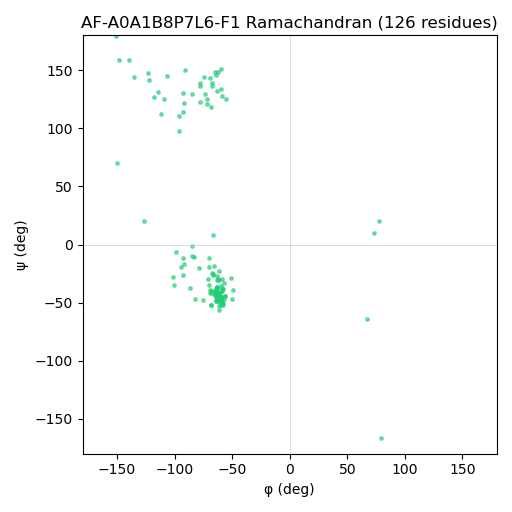N 1
ATOM 588 C CA . CYS A 1 72 ? -1.159 -2.578 -19.606 1.00 92.38 72 CYS A CA 1
ATOM 589 C C . CYS A 1 72 ? -1.254 -1.321 -18.735 1.00 92.38 72 CYS A C 1
ATOM 591 O O . CYS A 1 72 ? -0.647 -1.252 -17.664 1.00 92.38 72 CYS A O 1
ATOM 593 N N . VAL A 1 73 ? -2.055 -0.346 -19.166 1.00 92.62 73 VAL A N 1
ATOM 594 C CA . VAL A 1 73 ? -2.390 0.832 -18.357 1.00 92.62 73 VAL A CA 1
ATOM 595 C C . VAL A 1 73 ? -3.667 0.542 -17.576 1.00 92.62 73 VAL A C 1
ATOM 597 O O . VAL A 1 73 ? -4.702 0.236 -18.163 1.00 92.62 73 VAL A O 1
ATOM 600 N N . LEU A 1 74 ? -3.591 0.631 -16.249 1.00 92.25 74 LEU A N 1
ATOM 601 C CA . LEU A 1 74 ? -4.749 0.509 -15.367 1.00 92.25 74 LEU A CA 1
ATOM 602 C C . LEU A 1 74 ? -5.316 1.904 -15.107 1.00 92.25 74 LEU A C 1
ATOM 604 O O . LEU A 1 74 ? -4.657 2.730 -14.478 1.00 92.25 74 LEU A O 1
ATOM 608 N N . LEU A 1 75 ? -6.530 2.159 -15.592 1.00 92.62 75 LEU A N 1
ATOM 609 C CA . LEU A 1 75 ? -7.258 3.400 -15.349 1.00 92.62 75 LEU A CA 1
ATOM 610 C C . LEU A 1 75 ? -8.435 3.118 -14.416 1.00 92.62 75 LEU A C 1
ATOM 612 O O . LEU A 1 75 ? -9.261 2.252 -14.698 1.00 92.62 75 LEU A O 1
ATOM 616 N N . ALA A 1 76 ? -8.508 3.856 -13.313 1.00 90.75 76 ALA A N 1
ATOM 617 C CA . ALA A 1 76 ? -9.582 3.747 -12.338 1.00 90.75 76 ALA A CA 1
ATOM 618 C C . ALA A 1 76 ? -10.060 5.143 -11.937 1.00 90.75 76 ALA A C 1
ATOM 620 O O . ALA A 1 76 ? -9.256 6.067 -11.805 1.00 90.75 76 ALA A O 1
ATOM 621 N N . ASN A 1 77 ? -11.366 5.281 -11.709 1.00 93.12 77 ASN A N 1
ATOM 622 C CA . ASN A 1 77 ? 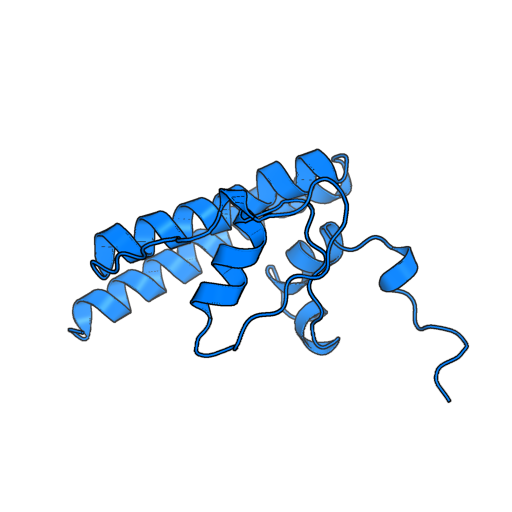-11.899 6.462 -11.039 1.00 93.12 77 ASN A CA 1
ATOM 623 C C . ASN A 1 77 ? -11.329 6.511 -9.618 1.00 93.12 77 ASN A C 1
ATOM 625 O O . ASN A 1 77 ? -11.354 5.504 -8.915 1.00 93.12 77 ASN A O 1
ATOM 629 N N . HIS A 1 78 ? -10.822 7.671 -9.208 1.00 89.94 78 HIS A N 1
ATOM 630 C CA . HIS A 1 78 ? -10.241 7.856 -7.884 1.00 89.94 78 HIS A CA 1
ATOM 631 C C . HIS A 1 78 ? -11.294 8.447 -6.942 1.00 89.94 78 HIS A C 1
ATOM 633 O O . HIS A 1 78 ? -11.556 9.649 -6.973 1.00 89.94 78 HIS A O 1
ATOM 639 N N . GLN A 1 79 ? -11.943 7.591 -6.158 1.00 89.94 79 GLN A N 1
ATOM 640 C CA . GLN A 1 79 ? -12.943 7.975 -5.161 1.00 89.94 79 GLN A CA 1
ATOM 641 C C . GLN A 1 79 ? -12.362 7.996 -3.753 1.00 89.94 79 GLN A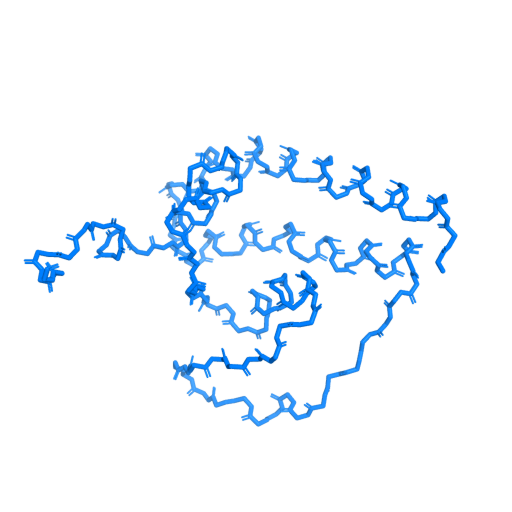 C 1
ATOM 643 O O . GLN A 1 79 ? -12.760 8.835 -2.944 1.00 89.94 79 GLN A O 1
ATOM 648 N N . CYS A 1 80 ? -11.430 7.093 -3.447 1.00 89.69 80 CYS A N 1
ATOM 649 C CA . CYS A 1 80 ? -10.701 7.134 -2.192 1.00 89.69 80 CYS A CA 1
ATOM 650 C C . CYS A 1 80 ? -9.288 6.544 -2.293 1.00 89.69 80 CYS A C 1
ATOM 652 O O . CYS A 1 80 ? -8.800 6.117 -3.340 1.00 89.69 80 CYS A O 1
ATOM 654 N N . GLU A 1 81 ? -8.589 6.575 -1.164 1.00 89.62 81 GLU A N 1
ATOM 655 C CA . GLU A 1 81 ? -7.213 6.096 -1.048 1.00 89.62 81 GLU A CA 1
ATOM 656 C C . GLU A 1 81 ? -7.109 4.576 -1.221 1.00 89.62 81 GLU A C 1
ATOM 658 O O . GLU A 1 81 ? -6.060 4.074 -1.625 1.00 89.62 81 GLU A O 1
ATOM 663 N N . TRP A 1 82 ? -8.186 3.830 -0.958 1.00 92.44 82 TRP A N 1
ATOM 664 C CA . TRP A 1 82 ? -8.187 2.369 -1.035 1.00 92.44 82 TRP A CA 1
ATOM 665 C C . TRP A 1 82 ? -7.784 1.860 -2.427 1.00 92.44 82 TRP A C 1
ATOM 667 O O . TRP A 1 82 ? -7.013 0.902 -2.527 1.00 92.44 82 TRP A O 1
ATOM 677 N N . GLU A 1 83 ? -8.218 2.531 -3.497 1.00 91.25 83 GLU A N 1
ATOM 678 C CA . GLU A 1 83 ? -7.853 2.195 -4.875 1.00 91.25 83 GLU A CA 1
ATOM 679 C C . GLU A 1 83 ? -6.339 2.254 -5.086 1.00 91.25 83 GLU A C 1
ATOM 681 O O . GLU A 1 83 ? -5.778 1.392 -5.761 1.00 91.25 83 GLU A O 1
ATOM 686 N N . THR A 1 84 ? -5.656 3.224 -4.468 1.00 91.06 84 THR A N 1
ATOM 687 C CA . THR A 1 84 ? -4.199 3.373 -4.612 1.00 91.06 84 THR A CA 1
ATOM 688 C C . THR A 1 84 ? -3.456 2.170 -4.046 1.00 91.06 84 THR A C 1
ATOM 690 O O . THR A 1 84 ? -2.491 1.719 -4.660 1.00 91.06 84 THR A O 1
ATOM 693 N N . VAL A 1 85 ? -3.954 1.609 -2.938 1.00 93.12 85 VAL A N 1
ATOM 694 C CA . VAL A 1 85 ? -3.405 0.422 -2.271 1.00 93.12 85 VAL A CA 1
ATOM 695 C C . VAL A 1 85 ? -3.752 -0.840 -3.059 1.00 93.12 85 VAL A C 1
ATOM 697 O O . VAL A 1 85 ? -2.880 -1.663 -3.337 1.00 93.12 85 VAL A O 1
ATOM 700 N N . TYR A 1 86 ? -5.019 -0.996 -3.453 1.00 93.69 86 TYR A N 1
ATOM 701 C CA . TYR A 1 86 ? -5.490 -2.186 -4.162 1.00 93.69 86 TYR A CA 1
ATOM 702 C C . TYR A 1 86 ? -4.839 -2.349 -5.538 1.00 93.69 86 TYR A C 1
ATOM 704 O O . TYR A 1 86 ? -4.439 -3.458 -5.903 1.00 93.69 86 TYR A O 1
ATOM 712 N N . LEU A 1 87 ? -4.665 -1.258 -6.287 1.00 93.12 87 LEU A N 1
ATOM 713 C CA . LEU A 1 87 ? -4.051 -1.308 -7.614 1.00 93.12 87 LEU A CA 1
ATOM 714 C C . LEU A 1 87 ? -2.593 -1.787 -7.571 1.00 93.12 87 LEU A C 1
ATOM 716 O O . LEU A 1 87 ? -2.185 -2.499 -8.489 1.00 93.12 87 LEU A O 1
ATOM 720 N N . GLN A 1 88 ? -1.842 -1.519 -6.492 1.00 92.75 88 GLN A N 1
ATOM 721 C CA . GLN A 1 88 ? -0.486 -2.075 -6.330 1.00 92.75 88 GLN A CA 1
ATOM 722 C C . GLN A 1 88 ? -0.476 -3.605 -6.246 1.00 92.75 88 GLN A C 1
ATOM 724 O O . GLN A 1 88 ? 0.530 -4.235 -6.577 1.00 92.75 88 GLN A O 1
ATOM 729 N N . LEU A 1 89 ? -1.578 -4.203 -5.782 1.00 92.38 89 LEU A N 1
ATOM 730 C CA . LEU A 1 89 ? -1.732 -5.648 -5.612 1.00 92.38 89 LEU A CA 1
ATOM 731 C C . LEU A 1 89 ? -2.384 -6.323 -6.820 1.00 92.38 89 LEU A C 1
ATOM 733 O O . LEU A 1 89 ? -2.270 -7.539 -6.976 1.00 92.38 89 LEU A O 1
ATOM 737 N N . LEU A 1 90 ? -3.084 -5.562 -7.665 1.00 91.88 90 LEU A N 1
ATOM 738 C CA . LEU A 1 90 ? -3.853 -6.112 -8.777 1.00 91.88 90 LEU A CA 1
ATOM 739 C C . LEU A 1 90 ? -2.951 -6.810 -9.803 1.00 91.88 90 LEU A C 1
ATOM 741 O O . LEU A 1 90 ? -3.243 -7.948 -10.185 1.00 91.88 90 LEU A O 1
ATOM 745 N N . LYS A 1 91 ? -1.872 -6.136 -10.226 1.00 89.25 91 LYS A N 1
ATOM 746 C CA . LYS A 1 91 ? -0.934 -6.625 -11.251 1.00 89.25 91 LYS A CA 1
ATOM 747 C C . LYS A 1 91 ? 0.502 -6.097 -11.040 1.00 89.25 91 LYS A C 1
ATOM 749 O O . LYS A 1 91 ? 0.963 -5.268 -11.821 1.00 89.25 91 LYS A O 1
ATOM 754 N N . PRO A 1 92 ? 1.228 -6.542 -9.998 1.00 87.19 92 PRO A N 1
ATOM 755 C CA . PRO A 1 92 ? 2.627 -6.157 -9.801 1.00 87.19 92 PRO A CA 1
ATOM 756 C C . PRO A 1 92 ? 3.517 -6.677 -10.949 1.00 87.19 92 PRO A C 1
ATOM 758 O O . PRO A 1 92 ? 3.286 -7.795 -11.415 1.00 87.19 92 PRO A O 1
ATOM 761 N N . PRO A 1 93 ? 4.577 -5.956 -11.364 1.00 87.50 93 PRO A N 1
ATOM 762 C CA . PRO A 1 93 ? 4.996 -4.627 -10.910 1.00 87.50 93 PRO A CA 1
ATOM 763 C C . PRO A 1 93 ? 4.155 -3.492 -11.528 1.00 87.50 93 PRO A C 1
ATOM 765 O O . PRO A 1 93 ? 3.870 -3.507 -12.722 1.00 87.50 93 PRO A O 1
ATOM 768 N N . VAL A 1 94 ? 3.802 -2.480 -10.723 1.00 87.19 94 VAL A N 1
ATOM 769 C CA . VAL A 1 94 ? 2.986 -1.323 -11.147 1.00 87.19 94 VAL A CA 1
ATOM 770 C C . VAL A 1 94 ? 3.775 -0.025 -11.014 1.00 87.19 94 VAL A C 1
ATOM 772 O O . VAL A 1 94 ? 4.275 0.293 -9.936 1.00 87.19 94 VAL A O 1
ATOM 775 N N . CYS A 1 95 ? 3.845 0.763 -12.086 1.00 84.81 95 CYS A N 1
ATOM 776 C CA . CYS A 1 95 ? 4.343 2.135 -12.032 1.00 84.81 95 CYS A CA 1
ATOM 777 C C . CYS A 1 95 ? 3.152 3.089 -11.906 1.00 84.81 95 CYS A C 1
ATOM 779 O O . CYS A 1 95 ? 2.365 3.225 -12.840 1.00 84.81 95 CYS A O 1
ATOM 781 N N . THR A 1 96 ? 3.008 3.728 -10.746 1.00 87.75 96 THR A N 1
ATOM 782 C CA . THR A 1 96 ? 1.894 4.649 -10.481 1.00 87.75 96 THR A CA 1
ATOM 783 C C . THR A 1 96 ? 2.300 6.071 -10.832 1.00 87.75 96 THR A C 1
ATOM 785 O O . THR A 1 96 ? 3.350 6.540 -10.395 1.00 87.75 96 THR A O 1
ATOM 788 N N . VAL A 1 97 ? 1.463 6.765 -11.601 1.00 88.56 97 VAL A N 1
ATOM 789 C CA . VAL A 1 97 ? 1.640 8.196 -11.862 1.00 88.56 97 VAL A CA 1
ATOM 790 C C . VAL A 1 97 ? 1.294 8.961 -10.585 1.00 88.56 97 VAL A C 1
ATOM 792 O O . VAL A 1 97 ? 0.185 8.845 -10.071 1.00 88.56 97 VAL A O 1
ATOM 795 N N . LEU A 1 98 ? 2.251 9.721 -10.060 1.00 88.50 98 LEU A N 1
ATOM 796 C CA . LEU A 1 98 ? 2.131 10.467 -8.806 1.00 88.50 98 LEU A CA 1
ATOM 797 C C . LEU A 1 98 ? 2.789 11.843 -8.936 1.00 88.50 98 LEU A C 1
ATOM 799 O O . LEU A 1 98 ? 3.635 12.045 -9.809 1.00 88.50 98 LEU A O 1
ATOM 803 N N . LYS A 1 99 ? 2.414 12.796 -8.072 1.00 87.88 99 LYS A N 1
ATOM 804 C CA . LYS A 1 99 ? 3.058 14.119 -8.066 1.00 87.88 99 LYS A CA 1
ATOM 805 C C . LYS A 1 99 ? 4.452 14.026 -7.451 1.00 87.88 99 LYS A C 1
ATOM 807 O O . LYS A 1 99 ? 4.661 13.292 -6.485 1.00 87.88 99 LYS A O 1
ATOM 812 N N . LYS A 1 100 ? 5.399 14.799 -7.980 1.00 85.69 100 LYS A N 1
ATOM 813 C CA . LYS A 1 100 ? 6.809 14.765 -7.562 1.00 85.69 100 LYS A CA 1
ATOM 814 C C . LYS A 1 100 ? 6.980 15.041 -6.065 1.00 85.69 100 LYS A C 1
ATOM 816 O O . LYS A 1 100 ? 7.843 14.449 -5.426 1.00 85.69 100 LYS A O 1
ATOM 821 N N . GLU A 1 101 ? 6.128 15.884 -5.497 1.00 90.06 101 GLU A N 1
ATOM 822 C CA . GLU A 1 101 ? 6.140 16.266 -4.086 1.00 90.06 101 GLU A CA 1
ATOM 823 C C . GLU A 1 101 ? 5.894 15.068 -3.158 1.00 90.06 101 GLU A C 1
ATOM 825 O O . GLU A 1 101 ? 6.438 15.038 -2.056 1.00 90.06 101 GLU A O 1
ATOM 830 N N . LEU A 1 102 ? 5.148 14.045 -3.605 1.00 88.44 102 LEU A N 1
ATOM 831 C CA . LEU A 1 102 ? 4.919 12.834 -2.806 1.00 88.44 102 LEU A CA 1
ATOM 832 C C . LEU A 1 102 ? 6.198 12.016 -2.598 1.00 88.44 102 LEU A C 1
ATOM 834 O O . LEU A 1 102 ? 6.312 11.326 -1.588 1.00 88.44 102 LEU A O 1
ATOM 838 N N . LEU A 1 103 ? 7.180 12.115 -3.502 1.00 89.50 103 LEU A N 1
ATOM 839 C CA . LEU A 1 103 ? 8.473 11.438 -3.340 1.00 89.50 103 LEU A CA 1
ATOM 840 C C . LEU A 1 103 ? 9.319 12.048 -2.214 1.00 89.50 103 LEU A C 1
ATOM 842 O O . LEU A 1 103 ? 10.212 11.380 -1.699 1.00 89.50 103 LEU A O 1
ATOM 846 N N . ASN A 1 104 ? 9.013 13.283 -1.801 1.00 89.75 104 ASN A N 1
ATOM 847 C CA . ASN A 1 104 ? 9.702 13.960 -0.701 1.00 89.75 104 ASN A CA 1
ATOM 848 C C . ASN A 1 104 ? 9.153 13.562 0.679 1.00 89.75 104 ASN A C 1
ATOM 850 O O . ASN A 1 104 ? 9.754 13.908 1.694 1.00 89.75 104 ASN A O 1
ATOM 854 N N . ILE A 1 105 ? 8.020 12.853 0.738 1.00 91.50 105 ILE A N 1
ATOM 855 C CA . ILE A 1 105 ? 7.433 12.403 2.004 1.00 91.50 105 ILE A CA 1
ATOM 856 C C . ILE A 1 105 ? 8.308 11.274 2.571 1.00 91.50 105 ILE A C 1
ATOM 858 O O . ILE A 1 105 ? 8.531 10.277 1.877 1.00 91.50 105 ILE A O 1
ATOM 862 N N . PRO A 1 106 ? 8.795 11.382 3.821 1.00 90.19 106 PRO A N 1
ATOM 863 C CA . PRO A 1 106 ? 9.640 10.352 4.409 1.00 90.19 106 PRO A CA 1
ATOM 864 C C . PRO A 1 106 ? 8.882 9.028 4.512 1.00 90.19 106 PRO A C 1
ATOM 866 O O . PRO A 1 106 ? 7.667 9.007 4.711 1.00 90.19 106 PRO A O 1
ATOM 869 N N . ILE A 1 107 ? 9.615 7.918 4.398 1.00 90.75 107 ILE A N 1
ATOM 870 C CA . ILE A 1 107 ? 9.096 6.541 4.383 1.00 90.75 107 ILE A CA 1
ATOM 871 C C . ILE A 1 107 ? 8.248 6.233 3.138 1.00 90.75 107 ILE A C 1
ATOM 873 O O . ILE A 1 107 ? 8.649 5.407 2.318 1.00 90.75 107 ILE A O 1
ATOM 877 N N . PHE A 1 108 ? 7.110 6.906 2.966 1.00 88.62 108 PHE A N 1
ATOM 878 C CA . PHE A 1 108 ? 6.194 6.682 1.846 1.00 88.62 108 PHE A CA 1
ATOM 879 C C . PHE A 1 108 ? 6.859 6.980 0.496 1.00 88.62 108 PHE A C 1
ATOM 881 O O . PHE A 1 108 ? 6.961 6.101 -0.362 1.00 88.62 108 PHE A O 1
ATOM 888 N N . GLY A 1 109 ? 7.378 8.198 0.327 1.00 88.44 109 GLY A N 1
ATOM 889 C CA . GLY A 1 109 ? 8.013 8.640 -0.912 1.00 88.44 109 GLY A CA 1
ATOM 890 C C . GLY A 1 109 ? 9.261 7.829 -1.248 1.00 88.44 109 GLY A C 1
ATOM 891 O O . GLY A 1 109 ? 9.480 7.479 -2.407 1.00 88.44 109 GLY A O 1
ATOM 892 N N . TRP A 1 110 ? 10.031 7.437 -0.231 1.00 90.38 110 TRP A N 1
ATOM 893 C CA . TRP A 1 110 ? 11.211 6.582 -0.389 1.00 90.38 110 TRP A CA 1
ATOM 894 C C . TRP A 1 110 ? 10.847 5.173 -0.868 1.00 90.38 110 TRP A C 1
ATOM 896 O O . TRP A 1 110 ? 11.523 4.630 -1.745 1.00 90.38 110 TRP A O 1
ATOM 906 N N . GLY A 1 111 ? 9.757 4.597 -0.350 1.00 89.44 111 GLY A N 1
ATOM 907 C CA . GLY A 1 111 ? 9.227 3.315 -0.817 1.00 89.44 111 GLY A CA 1
ATOM 908 C C . GLY A 1 111 ? 8.795 3.372 -2.279 1.00 89.44 111 GLY A C 1
ATOM 909 O O . GLY A 1 111 ? 9.200 2.522 -3.075 1.00 89.44 111 GLY A O 1
ATOM 910 N N . CYS A 1 112 ? 8.056 4.417 -2.660 1.00 87.94 112 CYS A N 1
ATOM 911 C CA . CYS A 1 112 ? 7.682 4.651 -4.055 1.00 87.94 112 CYS A CA 1
ATOM 912 C C . CYS A 1 112 ? 8.917 4.813 -4.953 1.00 87.94 112 CYS A C 1
ATOM 914 O O . CYS A 1 112 ? 9.011 4.153 -5.988 1.00 87.94 112 CYS A O 1
ATOM 916 N N . ALA A 1 113 ? 9.897 5.623 -4.544 1.00 87.38 113 ALA A N 1
ATOM 917 C CA . ALA A 1 113 ? 11.124 5.854 -5.304 1.00 87.38 113 ALA A CA 1
ATOM 918 C C . ALA A 1 113 ? 11.928 4.562 -5.540 1.00 87.38 113 ALA A C 1
ATOM 920 O O . ALA A 1 113 ? 12.482 4.379 -6.620 1.00 87.38 113 ALA A O 1
ATOM 921 N N . CYS A 1 114 ? 11.944 3.628 -4.581 1.00 86.00 114 CYS A N 1
ATOM 922 C CA . CYS A 1 114 ? 12.627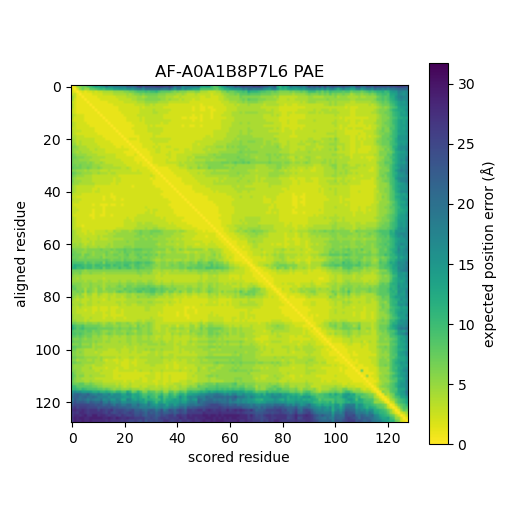 2.337 -4.734 1.00 86.00 114 CYS A CA 1
ATOM 923 C C . CYS A 1 114 ? 11.991 1.424 -5.799 1.00 86.00 114 CYS A C 1
ATOM 925 O O . CYS A 1 114 ? 12.673 0.551 -6.355 1.00 86.00 114 CYS A O 1
ATOM 927 N N . CYS A 1 115 ? 10.695 1.605 -6.064 1.00 83.25 115 CYS A N 1
ATOM 928 C CA . CYS A 1 115 ? 9.928 0.861 -7.064 1.00 83.25 115 CYS A CA 1
ATOM 929 C C . CYS A 1 115 ? 9.904 1.539 -8.439 1.00 83.25 115 CYS A C 1
ATOM 931 O O . CYS A 1 115 ? 9.595 0.883 -9.433 1.00 83.25 115 CYS A O 1
ATOM 933 N N . ILE A 1 116 ? 10.245 2.824 -8.522 1.00 81.12 116 ILE A N 1
ATOM 934 C CA . ILE A 1 116 ? 10.328 3.539 -9.794 1.00 81.12 116 ILE A CA 1
ATOM 935 C C . ILE A 1 116 ? 11.715 3.288 -10.405 1.00 81.12 116 ILE A C 1
ATOM 937 O O . ILE A 1 116 ? 12.733 3.473 -9.733 1.00 81.12 116 ILE A O 1
ATOM 941 N N . PRO A 1 117 ? 11.810 2.876 -11.683 1.00 69.62 117 PRO A N 1
ATOM 942 C CA . PRO A 1 117 ? 13.102 2.788 -12.347 1.00 69.62 117 PRO A CA 1
ATOM 943 C C . PRO A 1 117 ? 13.774 4.166 -12.368 1.00 69.62 117 PRO A C 1
ATOM 945 O O . PRO A 1 117 ? 13.147 5.154 -12.747 1.00 69.62 117 PRO A O 1
ATOM 948 N N . SER A 1 118 ? 15.062 4.231 -12.024 1.00 64.25 118 SER A N 1
ATOM 949 C CA . SER A 1 118 ? 15.833 5.483 -11.901 1.00 64.25 118 SER A CA 1
ATOM 950 C C . SER A 1 118 ? 15.734 6.407 -13.124 1.00 64.25 118 SER A C 1
ATOM 952 O O . SER A 1 118 ? 15.764 7.628 -12.981 1.00 64.25 118 SER A O 1
ATOM 954 N N . ARG A 1 119 ? 15.527 5.839 -14.320 1.00 58.66 119 ARG A N 1
ATOM 955 C CA . ARG A 1 119 ? 15.333 6.566 -15.586 1.00 58.66 119 ARG A CA 1
ATOM 956 C C . ARG A 1 119 ? 14.104 7.489 -15.609 1.00 58.66 119 ARG A C 1
ATOM 958 O O . ARG A 1 119 ? 14.089 8.422 -16.401 1.00 58.66 119 ARG A O 1
ATOM 965 N N . TRP A 1 120 ? 13.104 7.252 -14.762 1.00 59.59 120 TRP A N 1
ATOM 966 C CA . TRP A 1 120 ? 11.877 8.060 -14.686 1.00 59.59 120 TRP A CA 1
ATOM 967 C C . TRP A 1 120 ? 11.890 9.095 -13.553 1.00 59.59 120 TRP A C 1
ATOM 969 O O . TRP A 1 120 ? 10.975 9.905 -13.458 1.00 59.59 120 TRP A O 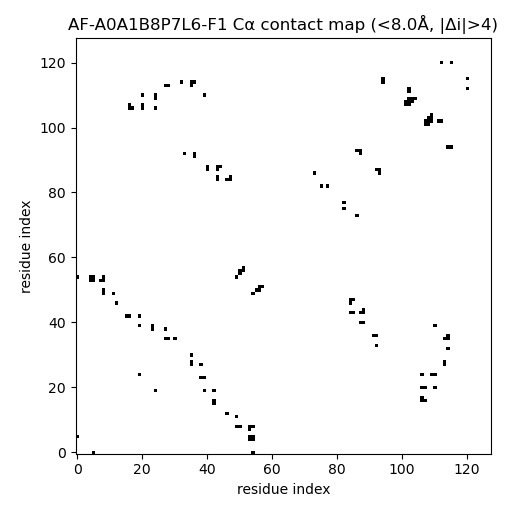1
ATOM 979 N N . ILE A 1 121 ? 12.913 9.066 -12.692 1.00 58.59 121 ILE A N 1
ATOM 980 C CA . ILE A 1 121 ? 13.058 9.982 -11.548 1.00 58.59 121 ILE A CA 1
ATOM 981 C C . ILE A 1 121 ? 13.892 11.215 -11.940 1.00 58.59 121 ILE A C 1
ATOM 983 O O . ILE A 1 121 ? 13.728 12.291 -11.363 1.00 58.59 121 ILE A O 1
ATOM 987 N N . ALA A 1 122 ? 14.769 11.084 -12.941 1.00 52.91 122 ALA A N 1
ATOM 988 C CA . ALA A 1 122 ? 15.521 12.210 -13.478 1.00 52.91 122 ALA A CA 1
ATOM 989 C C . ALA A 1 122 ? 14.579 13.199 -14.195 1.00 52.91 122 ALA A C 1
ATOM 991 O O . ALA A 1 122 ? 13.682 12.758 -14.920 1.00 52.91 122 ALA A O 1
ATOM 992 N N . PRO A 1 123 ? 14.769 14.523 -14.031 1.00 49.69 123 PRO A N 1
ATOM 993 C CA . PRO A 1 123 ? 14.047 15.495 -14.839 1.00 49.69 123 PRO A CA 1
ATOM 994 C C . PRO A 1 123 ? 14.307 15.186 -16.315 1.00 49.69 123 PRO A C 1
ATOM 996 O O . PRO A 1 123 ? 15.457 15.068 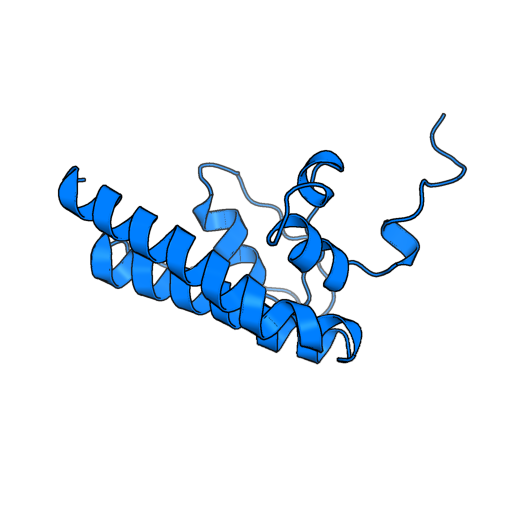-16.741 1.00 49.69 123 PRO A O 1
ATOM 999 N N . SER A 1 124 ? 13.239 15.011 -17.091 1.00 47.91 124 SER A N 1
ATOM 1000 C CA . SER A 1 124 ? 13.360 14.887 -18.537 1.00 47.91 124 SER A CA 1
ATOM 1001 C C . SER A 1 124 ? 14.037 16.155 -19.067 1.00 47.91 124 SER A C 1
ATOM 1003 O O . SER A 1 124 ? 13.513 17.239 -18.805 1.00 47.91 124 SER A O 1
ATOM 1005 N N . PRO A 1 125 ? 15.120 16.070 -19.857 1.00 50.69 125 PRO A N 1
ATOM 1006 C CA . PRO A 1 125 ? 15.736 17.244 -20.483 1.00 50.69 125 PRO A CA 1
ATOM 1007 C C . PRO A 1 125 ? 14.840 17.918 -21.547 1.00 50.69 125 PRO A C 1
ATOM 1009 O O . PRO A 1 125 ? 15.298 18.793 -22.267 1.00 50.69 125 PRO A O 1
ATOM 1012 N N . LEU A 1 126 ? 13.575 17.497 -21.669 1.00 47.97 126 LEU A N 1
ATOM 1013 C CA . LEU A 1 126 ? 12.610 17.909 -22.690 1.00 47.97 126 LEU A CA 1
ATOM 1014 C C . LEU A 1 126 ? 11.282 18.418 -22.096 1.00 47.97 126 LEU A C 1
ATOM 1016 O O . LEU A 1 126 ? 10.270 18.421 -22.791 1.00 47.97 126 LEU A O 1
ATOM 1020 N N . ALA A 1 127 ? 11.253 18.822 -20.822 1.00 34.81 127 ALA A N 1
ATOM 1021 C CA . ALA A 1 127 ? 10.127 19.618 -20.330 1.00 34.81 127 ALA A CA 1
ATOM 1022 C C . ALA A 1 127 ? 10.323 21.072 -20.818 1.00 34.81 127 ALA A C 1
ATOM 1024 O O . ALA A 1 127 ? 11.402 21.609 -20.557 1.00 34.81 127 ALA A O 1
ATOM 1025 N N . PRO A 1 128 ? 9.368 21.659 -21.570 1.00 43.38 128 PRO A N 1
ATOM 1026 C CA . PRO A 1 128 ? 9.466 23.033 -22.066 1.00 43.38 128 PRO A CA 1
ATOM 1027 C C . PRO A 1 128 ? 9.493 24.071 -20.939 1.00 43.38 128 PRO A C 1
ATOM 1029 O O . PRO A 1 128 ? 8.959 23.776 -19.843 1.00 43.38 128 PRO A O 1
#

Foldseek 3Di:
DDPVLVVVLVVCLVVLLVVLLVPLLVCLLVDDLQVLLVSSLVSLVVSVVSCCVRVVDDDDDPPLVVPDPDDDDDDDDPPDPNCVSVVSVSDPPDQDDDDLVQLVDRSRNSSNVSNDDPVVNDPDPPD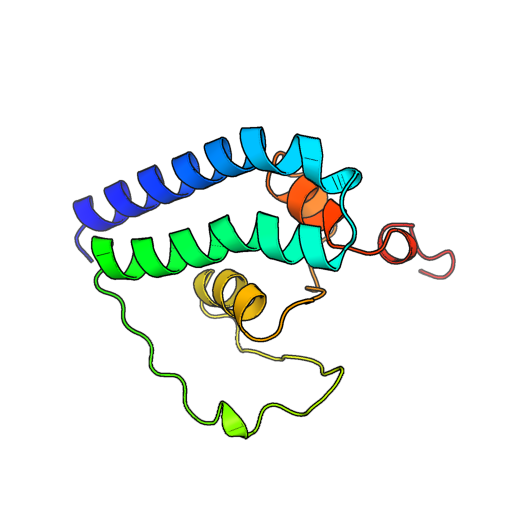D

pLDDT: mean 87.93, std 12.14, range [34.81, 96.81]

Solvent-accessible surface area (backbone atoms only — not comparable to full-atom values): 8152 Å² total; per-residue (Å²): 134,58,69,67,40,54,52,55,45,50,52,52,50,53,50,49,49,51,52,46,33,68,67,48,50,76,57,33,80,82,42,58,68,73,55,33,50,60,59,60,43,48,56,42,54,46,51,55,53,47,43,30,69,56,67,62,58,81,86,84,86,78,67,71,86,71,61,71,85,77,90,78,87,88,85,75,87,85,84,57,71,64,57,66,46,49,55,54,68,72,60,67,85,65,87,78,92,72,65,75,71,53,50,71,39,79,56,61,10,53,53,53,52,67,68,46,62,71,85,75,73,52,81,65,98,77,69,132